Protein AF-A0A645CXK0-F1 (afdb_monomer_lite)

pLDDT: mean 92.32, std 6.74, range [67.31, 98.5]

Foldseek 3Di:
DCQAQNDDPQQWHQDVNDTAGDCQQPVPPPDANVVSCVVRHPPDDPDDYDPVNVVNRDPDVVVVVVVVVVCVVPCVVPQPPFDFDPVLVVVLCVLVVVVVVLCVVVVVCPVVVVDDCVCVVVSVVVSVVSVVVSNVVRVVVSSVVVVVD

Secondary structure (DSSP, 8-state):
-HHHH-SBTTTEEEETTEEEE-HHHHT-SSS-HHHHHHHHS--SSSS---STTHHHH---HHHHHHHHHHHTTTTTTSPP-----HHHHHHHHHHHHHHHHHHHHHHHHHHHTSS-GGGHHHHHHHHHHTTHHHHHHHHHHHHHHHHT-

Structure (mmCIF, N/CA/C/O backbone):
data_AF-A0A645CXK0-F1
#
_entry.id   AF-A0A645CXK0-F1
#
loop_
_atom_site.group_PDB
_atom_site.id
_atom_site.type_symbol
_atom_site.label_atom_id
_atom_site.label_alt_id
_atom_site.label_comp_id
_atom_site.label_asym_id
_atom_site.label_entity_id
_atom_site.label_seq_id
_atom_site.pdbx_PDB_ins_code
_atom_site.Cartn_x
_atom_site.Cartn_y
_atom_site.Cartn_z
_atom_site.occupancy
_atom_site.B_iso_or_equiv
_atom_site.auth_seq_id
_atom_site.auth_comp_id
_atom_site.auth_asym_id
_atom_site.auth_atom_id
_atom_site.pdbx_PDB_model_num
ATOM 1 N N . MET A 1 1 ? 7.605 3.287 -26.054 1.00 85.94 1 MET A N 1
ATOM 2 C CA . MET A 1 1 ? 9.072 3.151 -26.171 1.00 85.94 1 MET A CA 1
ATOM 3 C C . MET A 1 1 ? 9.809 4.058 -25.207 1.00 85.94 1 MET A C 1
ATOM 5 O O . MET A 1 1 ? 10.253 3.534 -24.201 1.00 85.94 1 MET A O 1
ATOM 9 N N . LEU A 1 2 ? 9.824 5.384 -25.394 1.00 88.44 2 LEU A N 1
ATOM 10 C CA . LEU A 1 2 ? 10.597 6.309 -24.544 1.00 88.44 2 LEU A CA 1
ATOM 11 C C . LEU A 1 2 ? 10.418 6.106 -23.027 1.00 88.44 2 LEU A C 1
ATOM 13 O O . LEU A 1 2 ? 11.394 5.941 -22.306 1.00 88.44 2 LEU A O 1
ATOM 17 N N . ASN A 1 3 ? 9.172 6.027 -22.548 1.00 86.88 3 ASN A N 1
ATOM 18 C CA . ASN A 1 3 ? 8.880 5.795 -21.125 1.00 86.88 3 ASN A CA 1
ATOM 19 C C . ASN A 1 3 ? 9.418 4.449 -20.595 1.00 86.88 3 ASN A C 1
ATOM 21 O O . ASN A 1 3 ? 9.758 4.345 -19.421 1.00 86.88 3 ASN A O 1
ATOM 25 N N . ASN A 1 4 ? 9.474 3.423 -21.450 1.00 89.12 4 ASN A N 1
ATOM 26 C CA . ASN A 1 4 ? 9.792 2.052 -21.051 1.00 89.12 4 ASN A CA 1
ATOM 27 C C . ASN A 1 4 ? 11.237 1.642 -21.325 1.00 89.12 4 ASN A C 1
ATOM 29 O O . ASN A 1 4 ? 11.784 0.864 -20.557 1.00 89.12 4 ASN A O 1
ATOM 33 N N . TYR A 1 5 ? 11.864 2.175 -22.364 1.00 92.75 5 TYR A N 1
ATOM 34 C CA . TYR A 1 5 ? 13.172 1.714 -22.816 1.00 92.75 5 TYR A CA 1
ATOM 35 C C . TYR A 1 5 ? 14.181 2.849 -22.997 1.00 92.75 5 TYR A C 1
ATOM 37 O O . TYR A 1 5 ? 15.363 2.570 -23.146 1.00 92.75 5 TYR A O 1
ATOM 45 N N . GLY A 1 6 ? 13.755 4.115 -22.913 1.00 92.19 6 GLY A N 1
ATOM 46 C CA . GLY A 1 6 ? 14.616 5.282 -23.103 1.00 92.19 6 GLY A CA 1
ATOM 47 C C . GLY A 1 6 ? 14.787 5.649 -24.579 1.00 92.19 6 GLY A C 1
ATOM 48 O O . GLY A 1 6 ? 13.808 5.691 -25.323 1.00 92.19 6 GLY A O 1
ATOM 49 N N . VAL A 1 7 ? 16.011 5.963 -24.991 1.00 95.25 7 VAL A N 1
ATOM 50 C CA . VAL A 1 7 ? 16.346 6.440 -26.340 1.00 95.25 7 VAL A CA 1
ATOM 51 C C . VAL A 1 7 ? 16.969 5.302 -27.151 1.00 95.25 7 VAL A C 1
ATOM 53 O O . VAL A 1 7 ? 17.941 4.687 -26.714 1.00 95.25 7 VAL A O 1
ATOM 56 N N . GLU A 1 8 ? 16.412 5.040 -28.333 1.00 96.06 8 GLU A N 1
ATOM 57 C CA . GLU A 1 8 ? 16.925 4.033 -29.271 1.00 96.06 8 GLU A CA 1
ATOM 58 C C . GLU A 1 8 ? 18.356 4.368 -29.718 1.00 96.06 8 GLU A C 1
ATOM 60 O O . GLU A 1 8 ? 18.679 5.538 -29.932 1.00 96.06 8 GLU A O 1
ATOM 65 N N . GLY A 1 9 ? 19.224 3.360 -29.813 1.00 95.56 9 GLY A N 1
ATOM 66 C CA . GLY A 1 9 ? 20.651 3.522 -30.100 1.00 95.56 9 GLY A CA 1
ATOM 67 C C . GLY A 1 9 ? 21.490 4.017 -28.916 1.00 95.56 9 GLY A C 1
ATOM 68 O O . GLY A 1 9 ? 22.709 4.124 -29.033 1.00 95.56 9 GLY A O 1
ATOM 69 N N . MET A 1 10 ? 20.869 4.332 -27.772 1.00 95.38 10 MET A N 1
ATOM 70 C CA . MET A 1 10 ? 21.570 4.711 -26.540 1.00 95.38 10 MET A CA 1
ATOM 71 C C . MET A 1 10 ? 21.286 3.714 -25.422 1.00 95.38 10 MET A C 1
ATOM 73 O O . MET A 1 10 ? 22.204 3.088 -24.899 1.00 95.38 10 MET A O 1
ATOM 77 N N . THR A 1 11 ? 20.019 3.568 -25.038 1.00 94.94 11 THR A N 1
ATOM 78 C CA . THR A 1 11 ? 19.605 2.719 -23.910 1.00 94.94 11 THR A CA 1
ATOM 79 C C . THR A 1 11 ? 19.014 1.395 -24.362 1.00 94.94 11 THR A C 1
ATOM 81 O O . THR A 1 11 ? 19.032 0.443 -23.590 1.00 94.94 11 THR A O 1
ATOM 84 N N . TYR A 1 12 ? 18.504 1.313 -25.590 1.00 96.25 12 TYR A N 1
ATOM 85 C CA . TYR A 1 12 ? 18.009 0.078 -26.188 1.00 96.25 12 TYR A CA 1
ATOM 86 C C . TYR A 1 12 ? 18.200 0.090 -27.706 1.00 96.25 12 TYR A C 1
ATOM 88 O O . TYR A 1 12 ? 18.267 1.163 -28.303 1.00 96.25 12 TYR A O 1
ATOM 96 N N . ASP A 1 13 ? 18.195 -1.091 -28.313 1.00 96.88 13 ASP A N 1
ATOM 97 C CA . ASP A 1 13 ? 18.114 -1.302 -29.759 1.00 96.88 13 ASP A CA 1
ATOM 98 C C . ASP A 1 13 ? 16.931 -2.221 -30.088 1.00 96.88 13 ASP A C 1
ATOM 100 O O . ASP A 1 13 ? 16.455 -2.973 -29.232 1.00 96.88 13 ASP A O 1
ATOM 104 N N . LEU A 1 14 ? 16.435 -2.171 -31.326 1.00 95.75 14 LEU A N 1
ATOM 105 C CA . LEU A 1 14 ? 15.422 -3.111 -31.805 1.00 95.75 14 LEU A CA 1
ATOM 106 C C . LEU A 1 14 ? 16.089 -4.359 -32.391 1.00 95.75 14 LEU A C 1
ATOM 108 O O . LEU A 1 14 ? 16.800 -4.292 -33.393 1.00 95.75 14 LEU A O 1
ATOM 112 N N . VAL A 1 15 ? 15.811 -5.517 -31.794 1.00 95.19 15 VAL A N 1
ATOM 113 C CA . VAL A 1 15 ? 16.235 -6.830 -32.290 1.00 95.19 15 VAL A CA 1
ATOM 114 C C . VAL A 1 15 ? 14.981 -7.655 -32.552 1.00 95.19 15 VAL A C 1
ATOM 116 O O . VAL A 1 15 ? 14.246 -7.975 -31.623 1.00 95.19 15 VAL A O 1
ATOM 119 N N . ASN A 1 16 ? 14.723 -7.997 -33.819 1.00 93.81 16 ASN A N 1
ATOM 120 C CA . ASN A 1 16 ? 13.488 -8.673 -34.250 1.00 93.81 16 ASN A CA 1
ATOM 121 C C . ASN A 1 16 ? 12.214 -7.937 -33.783 1.00 93.81 16 ASN A C 1
ATOM 123 O O . ASN A 1 16 ? 11.325 -8.544 -33.192 1.00 93.81 16 ASN A O 1
ATOM 127 N N . ASP A 1 17 ? 12.171 -6.616 -33.991 1.00 91.44 17 ASP A N 1
ATOM 128 C CA . ASP A 1 17 ? 11.090 -5.710 -33.563 1.00 91.44 17 ASP A CA 1
ATOM 129 C C . ASP A 1 17 ? 10.843 -5.637 -32.040 1.00 91.44 17 ASP A C 1
ATOM 131 O O . ASP A 1 17 ? 9.921 -4.953 -31.591 1.00 91.44 17 ASP A O 1
ATOM 135 N N . ALA A 1 18 ? 11.688 -6.275 -31.224 1.00 92.06 18 ALA A N 1
ATOM 136 C CA . ALA A 1 18 ? 11.631 -6.206 -29.769 1.00 92.06 18 ALA A CA 1
ATOM 137 C C . ALA A 1 18 ? 12.730 -5.279 -29.213 1.00 92.06 18 ALA A C 1
ATOM 139 O O . ALA A 1 18 ? 13.886 -5.379 -29.631 1.00 92.06 18 ALA A O 1
ATOM 140 N N . PRO A 1 19 ? 12.414 -4.388 -28.256 1.00 95.00 19 PRO A N 1
ATOM 141 C CA . PRO A 1 19 ? 13.419 -3.556 -27.604 1.00 95.00 19 PRO A CA 1
ATOM 142 C C . PRO A 1 19 ? 14.297 -4.363 -26.649 1.00 95.00 19 PRO A C 1
ATOM 144 O O . PRO A 1 19 ? 13.807 -4.956 -25.684 1.00 95.00 19 PRO A O 1
ATOM 147 N N . ILE A 1 20 ? 15.604 -4.320 -26.879 1.00 95.19 20 ILE A N 1
ATOM 148 C CA . ILE A 1 20 ? 16.623 -4.957 -26.047 1.00 95.19 20 ILE A CA 1
ATOM 149 C C . ILE A 1 20 ? 17.523 -3.878 -25.459 1.00 95.19 20 ILE A C 1
ATOM 151 O O . ILE A 1 20 ? 18.046 -3.041 -26.193 1.00 95.19 20 ILE A O 1
ATOM 155 N N . PHE A 1 21 ? 17.692 -3.877 -24.138 1.00 95.50 21 PHE A N 1
ATOM 156 C CA . PHE A 1 21 ? 18.582 -2.942 -23.460 1.00 95.50 21 PHE A CA 1
ATOM 157 C C . PHE A 1 21 ? 20.024 -3.086 -23.959 1.00 95.50 21 PHE A C 1
ATOM 159 O O . PHE A 1 21 ? 20.542 -4.194 -24.092 1.00 95.50 21 PHE A O 1
ATOM 166 N N . SER A 1 22 ? 20.663 -1.947 -24.219 1.00 95.94 22 SER A N 1
ATOM 167 C CA . SER A 1 22 ? 22.031 -1.878 -24.733 1.00 95.94 22 SER A CA 1
ATOM 168 C C . SER A 1 22 ? 23.065 -2.206 -23.649 1.00 95.94 22 SER A C 1
ATOM 170 O O . SER A 1 22 ? 22.748 -2.286 -22.457 1.00 95.94 22 SER A O 1
ATOM 172 N N . ASP A 1 23 ? 24.338 -2.306 -24.039 1.00 95.44 23 ASP A N 1
ATOM 173 C CA . ASP A 1 23 ? 25.456 -2.488 -23.103 1.00 95.44 23 ASP A CA 1
ATOM 174 C C . ASP A 1 23 ? 25.570 -1.363 -22.068 1.00 95.44 23 ASP A C 1
ATOM 176 O O . ASP A 1 23 ? 25.988 -1.621 -20.941 1.00 95.44 23 ASP A O 1
ATOM 180 N N . LEU A 1 24 ? 25.132 -0.140 -22.401 1.00 95.31 24 LEU A N 1
ATOM 181 C CA . LEU A 1 24 ? 25.072 0.971 -21.445 1.00 95.31 24 LEU A CA 1
ATOM 182 C C . LEU A 1 24 ? 24.254 0.611 -20.198 1.00 95.31 24 LEU A C 1
ATOM 184 O O . LEU A 1 24 ? 24.567 1.069 -19.097 1.00 95.31 24 LEU A O 1
ATOM 188 N N . ILE A 1 25 ? 23.202 -0.187 -20.389 1.00 94.88 25 ILE A N 1
ATOM 189 C CA . ILE A 1 25 ? 22.316 -0.658 -19.329 1.00 94.88 25 ILE A CA 1
ATOM 190 C C . ILE A 1 25 ? 22.785 -2.013 -18.806 1.00 94.88 25 ILE A C 1
ATOM 192 O O . ILE A 1 25 ? 22.901 -2.191 -17.601 1.00 94.88 25 ILE A O 1
ATOM 196 N N . MET A 1 26 ? 23.053 -2.973 -19.689 1.00 94.06 26 MET A N 1
ATOM 197 C CA . MET A 1 26 ? 23.297 -4.363 -19.300 1.00 94.06 26 MET A CA 1
ATOM 198 C C . MET A 1 26 ? 24.688 -4.601 -18.709 1.00 94.06 26 MET A C 1
ATOM 200 O O . MET A 1 26 ? 24.825 -5.430 -17.811 1.00 94.06 26 MET A O 1
ATOM 204 N N . ASN A 1 27 ? 25.689 -3.845 -19.164 1.00 94.06 27 ASN A N 1
ATOM 205 C CA . ASN A 1 27 ? 27.107 -4.024 -18.852 1.00 94.06 27 ASN A CA 1
ATOM 206 C C . ASN A 1 27 ? 27.763 -2.694 -18.436 1.00 94.06 27 ASN A C 1
ATOM 208 O O . ASN A 1 27 ? 28.879 -2.373 -18.847 1.00 94.06 27 ASN A O 1
ATOM 212 N N . ASN A 1 28 ? 27.055 -1.894 -17.635 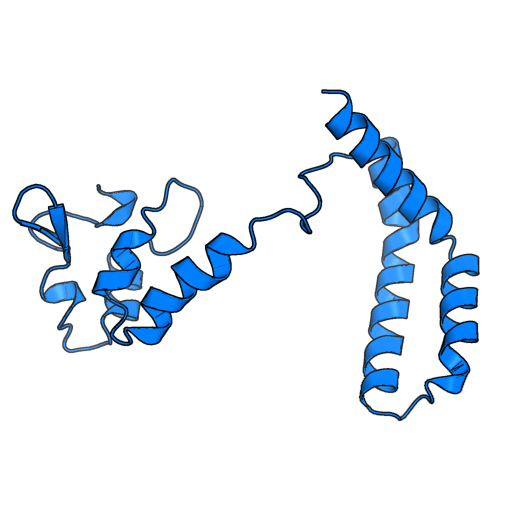1.00 93.88 28 ASN A N 1
ATOM 213 C CA . ASN A 1 28 ? 27.556 -0.606 -17.168 1.00 93.88 28 ASN A CA 1
ATOM 214 C C . ASN A 1 28 ? 28.812 -0.783 -16.277 1.00 93.88 28 ASN A C 1
ATOM 216 O O . ASN A 1 28 ? 28.793 -1.617 -15.371 1.00 93.88 28 ASN A O 1
ATOM 220 N N . PRO A 1 29 ? 29.896 -0.010 -16.488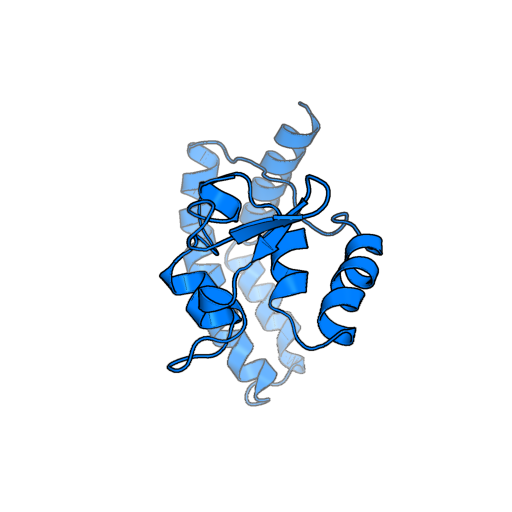 1.00 94.50 29 PRO A N 1
ATOM 221 C CA . PRO A 1 29 ? 31.130 -0.163 -15.713 1.00 94.50 29 PRO A CA 1
ATOM 222 C C . PRO A 1 29 ? 31.011 0.318 -14.258 1.00 94.50 29 PRO A C 1
ATOM 224 O O . PRO A 1 29 ? 31.772 -0.144 -13.408 1.00 94.50 29 PRO A O 1
ATOM 227 N N . ASP A 1 30 ? 30.068 1.218 -13.966 1.00 95.19 30 ASP A N 1
ATOM 228 C CA . ASP A 1 30 ? 29.959 1.895 -12.670 1.00 95.19 30 ASP A CA 1
ATOM 229 C C . ASP A 1 30 ? 28.871 1.292 -11.764 1.00 95.19 30 ASP A C 1
ATOM 231 O O . ASP A 1 30 ? 28.882 1.511 -10.550 1.00 95.19 30 ASP A O 1
ATOM 235 N N . MET A 1 31 ? 27.905 0.550 -12.322 1.00 92.81 31 MET A N 1
ATOM 236 C CA . MET A 1 31 ? 26.761 0.016 -11.570 1.00 92.81 31 MET A CA 1
ATOM 237 C C . MET A 1 31 ? 26.155 -1.253 -12.180 1.00 92.81 31 MET A C 1
ATOM 239 O O . MET A 1 31 ? 26.391 -1.593 -13.332 1.00 92.81 31 MET A O 1
ATOM 243 N N . ASN A 1 32 ? 25.323 -1.955 -11.404 1.00 91.88 32 ASN A N 1
ATOM 244 C CA . ASN A 1 32 ? 24.572 -3.103 -11.916 1.00 91.88 32 ASN A CA 1
ATOM 245 C C . ASN A 1 32 ? 23.473 -2.664 -12.905 1.00 91.88 32 ASN A C 1
ATOM 247 O O . ASN A 1 32 ? 23.020 -1.517 -12.896 1.00 91.88 32 ASN A O 1
ATOM 251 N N . SER A 1 33 ? 22.980 -3.607 -13.708 1.00 91.38 33 SER A N 1
ATOM 252 C CA . SER A 1 33 ? 22.003 -3.328 -14.767 1.00 91.38 33 SER A CA 1
ATOM 253 C C . SER A 1 33 ? 20.664 -2.776 -14.274 1.00 91.38 33 SER A C 1
ATOM 255 O O . SER A 1 33 ? 20.023 -1.978 -14.959 1.00 91.38 33 SER A O 1
ATOM 257 N N . THR A 1 34 ? 20.244 -3.136 -13.059 1.00 89.56 34 THR A N 1
ATOM 258 C CA . THR A 1 34 ? 19.018 -2.596 -12.456 1.00 89.56 34 THR A CA 1
ATOM 259 C C . THR A 1 34 ? 19.171 -1.117 -12.106 1.00 89.56 34 THR A C 1
ATOM 261 O O . THR A 1 34 ? 18.232 -0.345 -12.317 1.00 89.56 34 THR A O 1
ATOM 264 N N . ASP A 1 35 ? 20.324 -0.709 -11.580 1.00 91.31 35 ASP A N 1
ATOM 265 C CA . ASP A 1 35 ? 20.598 0.688 -11.243 1.00 91.31 35 ASP A CA 1
ATOM 266 C C . ASP A 1 35 ? 20.907 1.522 -12.494 1.00 91.31 35 ASP A C 1
ATOM 268 O O . ASP A 1 35 ? 20.381 2.630 -12.615 1.00 91.31 35 ASP A O 1
ATOM 272 N N . ALA A 1 36 ? 21.607 0.960 -13.487 1.00 93.00 36 ALA A N 1
ATOM 273 C CA . ALA A 1 36 ? 21.794 1.603 -14.790 1.00 93.00 36 ALA A CA 1
ATOM 274 C C . ALA A 1 36 ? 20.443 1.867 -15.470 1.00 93.00 36 ALA A C 1
ATOM 276 O O . ALA A 1 36 ? 20.161 2.986 -15.904 1.00 93.00 36 ALA A O 1
ATOM 277 N N . MET A 1 37 ? 19.540 0.878 -15.467 1.00 90.25 37 MET A N 1
ATOM 278 C CA . MET A 1 37 ? 18.176 1.071 -15.958 1.00 90.25 37 MET A CA 1
ATOM 279 C C . MET A 1 37 ? 17.463 2.205 -15.214 1.00 90.25 37 MET A C 1
ATOM 281 O O . MET A 1 37 ? 16.791 2.990 -15.866 1.00 90.25 37 MET A O 1
ATOM 285 N N . ARG A 1 38 ? 17.603 2.345 -13.886 1.00 88.31 38 ARG A N 1
ATOM 286 C CA . ARG A 1 38 ? 16.969 3.446 -13.122 1.00 88.31 38 ARG A CA 1
ATOM 287 C C . ARG A 1 38 ? 17.506 4.825 -13.489 1.00 88.31 38 ARG A C 1
ATOM 289 O O . ARG A 1 38 ? 16.745 5.788 -13.416 1.00 88.31 38 ARG A O 1
ATOM 296 N N . LEU A 1 39 ? 18.792 4.920 -13.820 1.00 90.50 39 LEU A N 1
ATOM 297 C CA . LEU A 1 39 ? 19.443 6.183 -14.156 1.00 90.50 39 LEU A CA 1
ATOM 298 C C . LEU A 1 39 ? 18.991 6.702 -15.524 1.00 90.50 39 LEU A C 1
ATOM 300 O O . LEU A 1 39 ? 18.687 7.883 -15.672 1.00 90.50 39 LEU A O 1
ATOM 304 N N . TYR A 1 40 ? 18.938 5.815 -16.515 1.00 89.94 40 TYR A N 1
ATOM 305 C CA . TYR A 1 40 ? 18.692 6.200 -17.906 1.00 89.94 40 TYR A CA 1
ATOM 306 C C . TYR A 1 40 ? 17.246 6.000 -18.357 1.00 89.94 40 TYR A C 1
ATOM 308 O O . TYR A 1 40 ? 16.817 6.577 -19.357 1.00 89.94 40 TYR A O 1
ATOM 316 N N . VAL A 1 41 ? 16.486 5.172 -17.642 1.00 88.94 41 VAL A N 1
ATOM 317 C CA . VAL A 1 41 ? 15.132 4.778 -18.012 1.00 88.94 41 VAL A CA 1
ATOM 318 C C . VAL A 1 41 ? 14.217 4.907 -16.805 1.00 88.94 41 VAL A C 1
ATOM 320 O O . VAL A 1 41 ? 14.547 4.603 -15.659 1.00 88.94 41 VAL A O 1
ATOM 323 N N . ARG A 1 42 ? 12.989 5.350 -17.053 1.00 80.81 42 ARG A N 1
ATOM 324 C CA . ARG A 1 42 ? 12.013 5.485 -15.983 1.00 80.81 42 ARG A CA 1
ATOM 325 C C . ARG A 1 42 ? 11.584 4.109 -15.476 1.00 80.81 42 ARG A C 1
ATOM 327 O O . ARG A 1 42 ? 10.724 3.470 -16.080 1.00 80.81 42 ARG A O 1
ATOM 334 N N . ARG A 1 43 ? 12.138 3.658 -14.347 1.00 73.12 43 ARG A N 1
ATOM 335 C CA . ARG A 1 43 ? 11.766 2.373 -13.727 1.00 73.12 43 ARG A CA 1
ATOM 336 C C . ARG A 1 43 ? 10.389 2.411 -13.053 1.00 73.12 43 ARG A C 1
ATOM 338 O O . ARG A 1 43 ? 9.621 1.476 -13.240 1.00 73.12 43 ARG A O 1
ATOM 345 N N . ASN A 1 44 ? 10.069 3.497 -12.339 1.00 70.06 44 ASN A N 1
ATOM 346 C CA . ASN A 1 44 ? 8.844 3.657 -11.540 1.00 70.06 44 ASN A CA 1
ATOM 347 C C . ASN A 1 44 ? 8.132 5.003 -11.822 1.00 70.06 44 ASN A C 1
ATOM 349 O O . ASN A 1 44 ? 8.761 5.970 -12.257 1.00 70.06 44 ASN A O 1
ATOM 353 N N . GLY A 1 45 ? 6.827 5.089 -11.527 1.00 67.31 45 GLY A N 1
ATOM 354 C CA . GLY A 1 45 ? 6.018 6.322 -11.570 1.00 67.31 45 GLY A CA 1
ATOM 355 C C . GLY A 1 45 ? 4.802 6.254 -12.508 1.00 67.31 45 GLY A C 1
ATOM 356 O O . GLY A 1 45 ? 4.618 5.276 -13.222 1.00 67.31 45 GLY A O 1
ATOM 357 N N . SER A 1 46 ? 3.975 7.306 -12.519 1.00 70.38 46 SER A N 1
ATOM 358 C CA . SER A 1 46 ? 2.727 7.399 -13.299 1.00 70.38 46 SER A CA 1
ATOM 359 C C . SER A 1 46 ? 2.906 7.188 -14.808 1.00 70.38 46 SER A C 1
ATOM 361 O O . SER A 1 46 ? 3.459 8.053 -15.489 1.00 70.38 46 SER A O 1
ATOM 363 N N . GLY A 1 47 ? 2.402 6.084 -15.350 1.00 76.81 47 GLY A N 1
ATOM 364 C CA . GLY A 1 47 ? 2.401 5.781 -16.782 1.00 76.81 47 GLY A CA 1
ATOM 365 C C . GLY A 1 47 ? 2.298 4.278 -17.038 1.00 76.81 47 GLY A C 1
ATOM 366 O O . GLY A 1 47 ? 2.431 3.481 -16.115 1.00 76.81 47 GLY A O 1
ATOM 367 N N . TRP A 1 48 ? 2.081 3.891 -18.296 1.00 80.81 48 TRP A N 1
ATOM 368 C CA . TRP A 1 48 ? 2.070 2.482 -18.689 1.00 80.81 48 TRP A CA 1
ATOM 369 C C . TRP A 1 48 ? 3.490 1.919 -18.684 1.00 80.81 48 TRP A C 1
ATOM 371 O O . TRP A 1 48 ? 4.335 2.324 -19.494 1.00 80.81 48 TRP A O 1
ATOM 381 N N . ILE A 1 49 ? 3.744 1.000 -17.755 1.00 85.81 49 ILE A N 1
ATOM 382 C CA . ILE A 1 49 ? 5.010 0.285 -17.639 1.00 85.81 49 ILE A CA 1
ATOM 383 C C . ILE A 1 49 ? 4.882 -1.073 -18.322 1.00 85.81 49 ILE A C 1
ATOM 385 O O . ILE A 1 49 ? 4.003 -1.862 -17.992 1.00 85.81 49 ILE A O 1
ATOM 389 N N . ASP A 1 50 ? 5.787 -1.344 -19.254 1.00 87.06 50 ASP A N 1
ATOM 390 C CA . ASP A 1 50 ? 6.032 -2.694 -19.735 1.00 87.06 50 ASP A CA 1
ATOM 391 C C . ASP A 1 50 ? 6.829 -3.432 -18.654 1.00 87.06 50 ASP A C 1
ATOM 393 O O . ASP A 1 50 ? 7.982 -3.091 -18.378 1.00 87.06 50 ASP A O 1
ATOM 397 N N . TYR A 1 51 ? 6.194 -4.392 -17.983 1.00 80.81 51 TYR A N 1
ATOM 398 C CA . TYR A 1 51 ? 6.833 -5.152 -16.909 1.00 80.81 51 TYR A CA 1
ATOM 399 C C . TYR A 1 51 ? 7.860 -6.160 -17.432 1.00 80.81 51 TYR A C 1
ATOM 401 O O . TYR A 1 51 ? 8.811 -6.472 -16.714 1.00 80.81 51 TYR A O 1
ATOM 409 N N . THR A 1 52 ? 7.735 -6.600 -18.687 1.00 83.12 52 THR A N 1
ATOM 410 C CA . THR A 1 52 ? 8.609 -7.623 -19.280 1.00 83.12 52 THR A CA 1
ATOM 411 C C . THR A 1 52 ? 10.047 -7.130 -19.446 1.00 83.12 52 THR A C 1
ATOM 413 O O . THR A 1 52 ? 10.990 -7.908 -19.314 1.00 83.12 52 THR A O 1
ATOM 416 N N . ARG A 1 53 ? 10.251 -5.810 -19.591 1.00 86.94 53 ARG A N 1
ATOM 417 C CA . ARG A 1 53 ? 11.589 -5.193 -19.634 1.00 86.94 53 ARG A CA 1
ATOM 418 C C . ARG A 1 53 ? 12.441 -5.518 -18.406 1.00 86.94 53 ARG A C 1
ATOM 420 O O . ARG A 1 53 ? 13.660 -5.586 -18.506 1.00 86.94 53 ARG A O 1
ATOM 427 N N . GLN A 1 54 ? 11.816 -5.727 -17.240 1.00 84.25 54 GLN A N 1
ATOM 428 C CA . GLN A 1 54 ? 12.548 -6.024 -16.004 1.00 84.25 54 GLN A CA 1
ATOM 429 C C . GLN A 1 54 ? 13.248 -7.383 -16.075 1.00 84.25 54 GLN A C 1
ATOM 431 O O . GLN A 1 54 ? 14.280 -7.567 -15.434 1.00 84.25 54 GLN A O 1
ATOM 436 N N . TRP A 1 55 ? 12.733 -8.316 -16.881 1.00 85.88 55 TRP A N 1
ATOM 437 C CA . TRP A 1 55 ? 13.344 -9.628 -17.081 1.00 85.88 55 TRP A CA 1
ATOM 438 C C . TRP A 1 55 ? 14.709 -9.545 -17.758 1.00 85.88 55 TRP A C 1
ATOM 440 O O . TRP A 1 55 ? 15.539 -10.414 -17.524 1.00 85.88 55 TRP A O 1
ATOM 450 N N . GLN A 1 56 ? 14.968 -8.487 -18.534 1.00 88.56 56 GLN A N 1
ATOM 451 C CA . GLN A 1 56 ? 16.275 -8.270 -19.155 1.00 88.56 56 GLN A CA 1
ATOM 452 C C . GLN A 1 56 ? 17.332 -7.929 -18.098 1.00 88.56 56 GLN A C 1
ATOM 454 O O . GLN A 1 56 ? 18.437 -8.449 -18.149 1.00 88.56 56 GLN A O 1
ATOM 459 N N . THR A 1 57 ? 16.982 -7.116 -17.095 1.00 86.31 57 THR A N 1
ATOM 460 C CA . THR A 1 57 ? 17.907 -6.712 -16.018 1.00 86.31 57 THR A CA 1
ATOM 461 C C . THR A 1 57 ? 17.922 -7.670 -14.821 1.00 86.31 57 THR A C 1
ATOM 463 O O . THR A 1 57 ? 18.825 -7.600 -13.988 1.00 86.31 57 THR A O 1
ATOM 466 N N . ASN A 1 58 ? 16.931 -8.558 -14.702 1.00 82.44 58 ASN A N 1
ATOM 467 C CA . ASN A 1 58 ? 16.839 -9.533 -13.617 1.00 82.44 58 ASN A CA 1
ATOM 468 C C . ASN A 1 58 ? 17.700 -10.763 -13.924 1.00 82.44 58 ASN A C 1
ATOM 470 O O . ASN A 1 58 ? 17.277 -11.683 -14.617 1.00 82.44 58 ASN A O 1
ATOM 474 N N . ALA A 1 59 ? 18.894 -10.818 -13.334 1.00 71.50 59 ALA A N 1
ATOM 475 C CA . ALA A 1 59 ? 19.833 -11.923 -13.535 1.00 71.50 59 ALA A CA 1
ATOM 476 C C . ALA A 1 59 ? 19.389 -13.266 -12.914 1.00 71.50 59 ALA A C 1
ATOM 478 O O . ALA A 1 59 ? 20.011 -14.290 -13.180 1.00 71.50 59 ALA A O 1
ATOM 479 N N . ASN A 1 60 ? 18.348 -13.278 -12.070 1.00 83.88 60 ASN A N 1
ATOM 480 C CA . ASN A 1 60 ? 17.865 -14.481 -11.395 1.00 83.88 60 ASN A CA 1
ATOM 481 C C . ASN A 1 60 ? 16.589 -15.025 -12.070 1.00 83.88 60 ASN A C 1
ATOM 483 O O . ASN A 1 60 ? 15.517 -14.436 -11.893 1.00 83.88 60 ASN A O 1
ATOM 487 N N . PRO A 1 61 ? 16.657 -16.176 -12.768 1.00 81.00 61 PRO A N 1
ATOM 488 C CA . PRO A 1 61 ? 15.489 -16.801 -13.386 1.00 81.00 61 PRO A CA 1
ATOM 489 C C . PRO A 1 61 ? 14.368 -17.127 -12.395 1.00 81.00 61 PRO A C 1
ATOM 491 O O . PRO A 1 61 ? 13.200 -17.032 -12.758 1.00 81.00 61 PRO A O 1
ATOM 494 N N . ALA A 1 62 ? 14.691 -17.449 -11.137 1.00 85.19 62 ALA A N 1
ATOM 495 C CA . ALA A 1 62 ? 13.678 -17.704 -10.114 1.00 85.19 62 ALA A CA 1
ATOM 496 C C . ALA A 1 62 ? 12.858 -16.443 -9.797 1.00 85.19 62 ALA A C 1
ATOM 498 O O . ALA A 1 62 ? 11.648 -16.535 -9.607 1.00 85.19 62 ALA A O 1
ATOM 499 N N . SER A 1 63 ? 13.491 -15.263 -9.805 1.00 82.25 63 SER A N 1
ATOM 500 C CA . SER A 1 63 ? 12.800 -13.980 -9.618 1.00 82.25 63 SER A CA 1
ATOM 501 C C . SER A 1 63 ? 11.892 -13.638 -10.796 1.00 82.25 63 SER A C 1
ATOM 503 O O . SER A 1 63 ? 10.828 -13.066 -10.606 1.00 82.25 63 SER A O 1
ATOM 505 N N . THR A 1 64 ? 12.284 -13.995 -12.019 1.00 82.81 64 THR A N 1
ATOM 506 C CA . THR A 1 64 ? 11.431 -13.811 -13.198 1.00 82.81 64 THR A CA 1
ATOM 507 C C . THR A 1 64 ? 10.263 -14.800 -13.203 1.00 82.81 64 THR A C 1
ATOM 509 O O . THR A 1 64 ? 9.134 -14.411 -13.491 1.00 82.81 64 THR A O 1
ATOM 512 N N . GLN A 1 65 ? 10.501 -16.054 -12.809 1.00 84.44 65 GLN A N 1
ATOM 513 C CA . GLN A 1 65 ? 9.465 -17.085 -12.780 1.00 84.44 65 GLN A CA 1
ATOM 514 C C . GLN A 1 65 ? 8.428 -16.858 -11.675 1.00 84.44 65 GLN A C 1
ATOM 516 O O . GLN A 1 65 ? 7.258 -17.184 -11.868 1.00 84.44 65 GLN A O 1
ATOM 521 N N . SER A 1 66 ? 8.823 -16.274 -10.537 1.00 85.50 66 SER A N 1
ATOM 522 C CA . SER A 1 66 ? 7.887 -16.012 -9.440 1.00 85.50 66 SER A CA 1
ATOM 523 C C . SER A 1 66 ? 6.741 -15.097 -9.856 1.00 85.50 66 SER A C 1
ATOM 525 O O . SER A 1 66 ? 5.647 -15.261 -9.343 1.00 85.50 66 SER A O 1
ATOM 527 N N . TYR A 1 67 ? 6.938 -14.178 -10.806 1.00 83.69 67 TYR A N 1
ATOM 528 C CA . TYR A 1 67 ? 5.836 -13.332 -11.273 1.00 83.69 67 TYR A CA 1
ATOM 529 C C . TYR A 1 67 ? 4.670 -14.155 -11.817 1.00 83.69 67 TYR A C 1
ATOM 531 O O . TYR A 1 67 ? 3.536 -13.877 -11.458 1.00 83.69 67 TYR A O 1
ATOM 539 N N . TYR A 1 68 ? 4.945 -15.195 -12.606 1.00 84.75 68 TYR A N 1
ATOM 540 C CA . TYR A 1 68 ? 3.895 -16.058 -13.146 1.00 84.75 68 TYR A CA 1
ATOM 541 C C . TYR A 1 68 ? 3.198 -16.866 -12.054 1.00 84.75 68 TYR A C 1
ATOM 543 O O . TYR A 1 68 ? 1.983 -16.980 -12.073 1.00 84.75 68 TYR A O 1
ATOM 551 N N . VAL A 1 69 ? 3.958 -17.366 -11.075 1.00 88.62 69 VAL A N 1
ATOM 552 C CA . VAL A 1 69 ? 3.394 -18.119 -9.943 1.00 88.62 69 VAL A CA 1
ATOM 553 C C . VAL A 1 69 ? 2.448 -17.247 -9.115 1.00 88.62 69 VAL A C 1
ATOM 555 O O . VAL A 1 69 ? 1.384 -17.701 -8.728 1.00 88.62 69 VAL A O 1
ATOM 558 N N . TRP A 1 70 ? 2.821 -15.994 -8.845 1.00 86.00 70 TRP A N 1
ATOM 559 C CA . TRP A 1 70 ? 2.008 -15.092 -8.021 1.00 86.00 70 TRP A CA 1
ATOM 560 C C . TRP A 1 70 ? 0.848 -14.451 -8.798 1.00 86.00 70 TRP A C 1
ATOM 562 O O . TRP A 1 70 ? -0.120 -14.014 -8.184 1.00 86.00 70 TRP A O 1
ATOM 572 N N . ASP A 1 71 ? 0.927 -14.385 -10.130 1.00 84.94 71 ASP A N 1
ATOM 573 C CA . ASP A 1 71 ? -0.165 -13.887 -10.979 1.00 84.94 71 ASP A CA 1
ATOM 574 C C . ASP A 1 71 ? -1.352 -14.868 -11.021 1.00 84.94 71 ASP A C 1
ATOM 576 O O . ASP A 1 71 ? -2.502 -14.442 -11.137 1.00 84.94 71 ASP A O 1
ATOM 580 N N . GLU A 1 72 ? -1.100 -16.172 -10.836 1.00 87.56 72 GLU A N 1
ATOM 581 C CA . GLU A 1 72 ? -2.144 -17.208 -10.776 1.00 87.56 72 GLU A CA 1
ATOM 582 C C . GLU A 1 72 ? -3.136 -17.004 -9.617 1.00 87.56 72 GLU A C 1
ATOM 584 O O . GLU A 1 72 ? -4.320 -17.316 -9.763 1.00 87.56 72 GLU A O 1
ATOM 589 N N . ASP A 1 73 ? -2.687 -16.434 -8.494 1.00 83.00 73 ASP A N 1
ATOM 590 C CA . ASP A 1 73 ? -3.525 -16.198 -7.309 1.00 83.00 73 ASP A CA 1
ATOM 591 C C . ASP A 1 73 ? -4.545 -15.057 -7.517 1.00 83.00 73 ASP A C 1
ATOM 593 O O . ASP A 1 73 ? -5.533 -14.933 -6.780 1.00 83.00 73 ASP A O 1
ATOM 597 N N . GLY A 1 74 ? -4.341 -14.228 -8.548 1.00 83.31 74 GLY A N 1
ATOM 598 C CA . GLY A 1 74 ? -5.203 -13.102 -8.891 1.00 83.31 74 GLY A CA 1
ATOM 599 C C . GLY A 1 74 ? -5.323 -12.051 -7.779 1.00 83.31 74 GLY A C 1
ATOM 600 O O . GLY A 1 74 ? -4.536 -11.974 -6.840 1.00 83.31 74 GLY A O 1
ATOM 601 N N . THR A 1 75 ? -6.340 -11.190 -7.879 1.00 83.62 75 THR A N 1
ATOM 602 C CA . THR A 1 75 ? -6.543 -10.067 -6.940 1.00 83.62 75 THR A CA 1
ATOM 603 C C . THR A 1 75 ? -7.797 -10.219 -6.078 1.00 83.62 75 THR A C 1
ATOM 605 O O . THR A 1 75 ? -8.294 -9.232 -5.538 1.00 83.62 75 THR A O 1
ATOM 608 N N . GLY A 1 76 ? -8.336 -11.436 -5.941 1.00 85.44 76 GLY A N 1
ATOM 609 C CA . GLY A 1 76 ? -9.633 -11.689 -5.291 1.00 85.44 76 GLY A CA 1
ATOM 610 C C . GLY A 1 76 ? -9.704 -11.295 -3.810 1.00 85.44 76 GLY A C 1
ATOM 611 O O . GLY A 1 76 ? -10.788 -11.035 -3.297 1.00 85.44 76 GLY A O 1
ATOM 612 N N . MET A 1 77 ? -8.557 -11.201 -3.132 1.00 86.62 77 MET A N 1
ATOM 613 C CA . MET A 1 77 ? -8.456 -10.756 -1.734 1.00 86.62 77 MET A CA 1
ATOM 614 C C . MET A 1 77 ? -8.192 -9.249 -1.586 1.00 86.62 77 MET A C 1
ATOM 616 O O . MET A 1 77 ? -8.046 -8.750 -0.472 1.00 86.62 77 MET A O 1
ATOM 620 N N . THR A 1 78 ? -8.101 -8.508 -2.692 1.00 90.12 78 THR A N 1
ATOM 621 C CA . THR A 1 78 ? -7.838 -7.065 -2.668 1.00 90.12 78 THR A CA 1
ATOM 622 C C . THR A 1 78 ? -9.154 -6.300 -2.650 1.00 90.12 78 THR A C 1
ATOM 624 O O . THR A 1 78 ? -10.014 -6.510 -3.505 1.00 90.12 78 THR A O 1
ATOM 627 N N . LEU A 1 79 ? -9.307 -5.375 -1.699 1.00 90.56 79 LEU A N 1
ATOM 628 C CA . LEU A 1 79 ? -10.448 -4.464 -1.701 1.00 90.56 79 LEU A CA 1
ATOM 629 C C . LEU A 1 79 ? -10.407 -3.614 -2.987 1.00 90.56 79 LEU A C 1
ATOM 631 O O . LEU A 1 79 ? -9.360 -3.026 -3.278 1.00 90.56 79 LEU A O 1
ATOM 635 N N . PRO A 1 80 ? -11.510 -3.507 -3.753 1.00 91.81 80 PRO A N 1
ATOM 636 C CA . PRO A 1 80 ? -11.538 -2.639 -4.923 1.00 91.81 80 PRO A CA 1
ATOM 637 C C . PRO A 1 80 ? -11.305 -1.169 -4.530 1.00 91.81 80 PRO A C 1
ATOM 639 O O . PRO A 1 80 ? -11.395 -0.820 -3.348 1.00 91.81 80 PRO A O 1
ATOM 642 N N . PRO A 1 81 ? -11.035 -0.271 -5.498 1.00 91.62 81 PRO A N 1
ATOM 643 C CA . PRO A 1 81 ? -10.848 1.157 -5.243 1.00 91.62 81 PRO A CA 1
ATOM 644 C C . PRO A 1 81 ? -12.182 1.838 -4.884 1.00 91.62 81 PRO A C 1
ATOM 646 O O . PRO A 1 81 ? -12.752 2.620 -5.648 1.00 91.62 81 PRO A O 1
ATOM 649 N N . VAL A 1 82 ? -12.702 1.515 -3.703 1.00 95.19 82 VAL A N 1
ATOM 650 C CA . VAL A 1 82 ? -13.933 2.068 -3.148 1.00 95.19 82 VAL A CA 1
ATOM 651 C C . VAL A 1 82 ? -13.723 3.530 -2.774 1.00 95.19 82 VAL A C 1
ATOM 653 O O . VAL A 1 82 ? -12.634 3.951 -2.383 1.00 95.19 82 VAL A O 1
ATOM 656 N N . SER A 1 83 ? -14.774 4.331 -2.902 1.00 94.88 83 SER A N 1
ATOM 657 C CA . SER A 1 83 ? -14.724 5.765 -2.612 1.00 94.88 83 SER A CA 1
ATOM 658 C C . SER A 1 83 ? -15.794 6.123 -1.594 1.00 94.88 83 SER A C 1
ATOM 660 O O . SER A 1 83 ? -16.969 5.821 -1.801 1.00 94.88 83 SER A O 1
ATOM 662 N N . ARG A 1 84 ? -15.373 6.791 -0.520 1.00 96.62 84 ARG A N 1
ATOM 663 C CA . ARG A 1 84 ? -16.265 7.373 0.489 1.00 96.62 84 ARG A CA 1
ATOM 664 C C . ARG A 1 84 ? -16.866 8.685 -0.025 1.00 96.62 84 ARG A C 1
ATOM 666 O O . ARG A 1 84 ? -16.264 9.362 -0.861 1.00 96.62 84 ARG A O 1
ATOM 673 N N . THR A 1 85 ? -18.030 9.065 0.487 1.00 97.62 85 THR A N 1
ATOM 674 C CA . THR A 1 85 ? -18.567 10.430 0.355 1.00 97.62 85 THR A CA 1
ATOM 675 C C . THR A 1 85 ? -17.750 11.420 1.192 1.00 97.62 85 THR A C 1
ATOM 677 O O . THR A 1 85 ? -16.937 11.027 2.028 1.00 97.62 85 THR A O 1
ATOM 680 N N . THR A 1 86 ? -17.961 12.726 1.000 1.00 97.75 86 THR A N 1
ATOM 681 C CA . THR A 1 86 ? -17.283 13.753 1.809 1.00 97.75 86 THR A CA 1
ATOM 682 C C . THR A 1 86 ? -17.625 13.629 3.295 1.00 97.75 86 THR A C 1
ATOM 684 O O . THR A 1 86 ? -16.728 13.743 4.129 1.00 97.75 86 THR A O 1
ATOM 687 N N . GLN A 1 87 ? -18.894 13.365 3.636 1.00 97.56 87 GLN A N 1
ATOM 688 C CA . GLN A 1 87 ? -19.308 13.176 5.030 1.00 97.56 87 GLN A CA 1
ATOM 689 C C . GLN A 1 87 ? -18.673 11.917 5.632 1.00 97.56 87 GLN A C 1
ATOM 691 O O . GLN A 1 87 ? -18.052 11.998 6.689 1.00 97.56 87 GLN A O 1
ATOM 696 N N . GLU A 1 88 ? -18.759 10.787 4.923 1.00 97.94 88 GLU A N 1
ATOM 697 C CA . GLU A 1 88 ? -18.146 9.516 5.332 1.00 97.94 88 GLU A CA 1
ATOM 698 C C . GLU A 1 88 ? -16.633 9.656 5.539 1.00 97.94 88 GLU A C 1
ATOM 700 O O . GLU A 1 88 ? -16.096 9.135 6.508 1.00 97.94 88 GLU A O 1
ATOM 705 N N . ALA A 1 89 ? -15.930 10.368 4.652 1.00 97.50 89 ALA A N 1
ATOM 706 C CA . ALA A 1 89 ? -14.489 10.576 4.771 1.00 97.50 89 ALA A CA 1
ATOM 707 C C . ALA A 1 89 ? -14.120 11.396 6.017 1.00 97.50 89 ALA A C 1
ATOM 709 O O . ALA A 1 89 ? -13.157 11.059 6.705 1.00 97.50 89 ALA A O 1
ATOM 710 N N . SER A 1 90 ? -14.890 12.445 6.325 1.00 97.62 90 SER A N 1
ATOM 711 C CA . SER A 1 90 ? -14.672 13.261 7.523 1.00 97.62 90 SER A CA 1
ATOM 712 C C . SER A 1 90 ? -14.938 12.473 8.806 1.00 97.62 90 SER A C 1
ATOM 714 O O . SER A 1 90 ? -14.154 12.559 9.748 1.00 97.62 90 SER A O 1
ATOM 716 N N . GLU A 1 91 ? -16.030 11.706 8.846 1.00 97.56 91 GLU A N 1
ATOM 717 C CA . GLU A 1 91 ? -16.385 10.867 9.995 1.00 97.56 91 GLU A CA 1
ATOM 718 C C . GLU A 1 91 ? -15.355 9.749 10.197 1.00 97.56 91 GLU A C 1
ATOM 720 O O . GLU A 1 91 ? -14.826 9.581 11.295 1.00 97.56 91 GLU A O 1
ATOM 725 N N . TYR A 1 92 ? -15.000 9.045 9.117 1.00 97.88 92 TYR A N 1
ATOM 726 C CA . TYR A 1 92 ? -13.967 8.014 9.124 1.00 97.88 92 TYR A CA 1
ATOM 727 C C . TYR A 1 92 ? -12.656 8.558 9.689 1.00 97.88 92 TYR A C 1
ATOM 729 O O . TYR A 1 92 ? -12.072 7.935 10.568 1.00 97.88 92 TYR A O 1
ATOM 737 N N . GLN A 1 93 ? -12.195 9.722 9.220 1.00 96.31 93 GLN A N 1
ATOM 738 C CA . GLN A 1 93 ? -10.928 10.294 9.675 1.00 96.31 93 GLN A CA 1
ATOM 739 C C . GLN A 1 93 ? -10.956 10.667 11.163 1.00 96.31 93 GLN A C 1
ATOM 741 O O . GLN A 1 93 ? -9.948 10.489 11.844 1.00 96.31 93 GLN A O 1
ATOM 746 N N . GLY A 1 94 ? -12.096 11.156 11.662 1.00 95.81 94 GLY A N 1
ATOM 747 C CA . GLY A 1 94 ? -12.270 11.502 13.074 1.00 95.81 94 GLY A CA 1
ATOM 748 C C . GLY A 1 94 ? -12.257 10.294 14.014 1.00 95.81 94 GLY A C 1
ATOM 749 O O . GLY A 1 94 ? -11.843 10.431 15.157 1.00 95.81 94 GLY A O 1
ATOM 750 N N . LEU A 1 95 ? -12.675 9.117 13.538 1.00 96.12 95 LEU A N 1
ATOM 751 C CA . LEU A 1 95 ? -12.692 7.881 14.329 1.00 96.12 95 LEU A CA 1
ATOM 752 C C . LEU A 1 95 ? -11.408 7.059 14.153 1.00 96.12 95 LEU A C 1
ATOM 754 O O . LEU A 1 95 ? -10.823 6.567 15.113 1.00 96.12 95 LEU A O 1
ATOM 758 N N . TYR A 1 96 ? -10.963 6.890 12.909 1.00 97.56 96 TYR A N 1
ATOM 759 C CA . TYR A 1 96 ? -9.937 5.913 12.561 1.00 97.56 96 TYR A CA 1
ATOM 760 C C . TYR A 1 96 ? -8.524 6.330 12.971 1.00 97.56 96 TYR A C 1
ATOM 762 O O . TYR A 1 96 ? -7.699 5.456 13.217 1.00 97.56 96 TYR A O 1
ATOM 770 N N . ALA A 1 97 ? -8.225 7.630 13.065 1.00 97.12 97 ALA A N 1
ATOM 771 C CA . ALA A 1 97 ? -6.878 8.100 13.402 1.00 97.12 97 ALA A CA 1
ATOM 772 C C . ALA A 1 97 ? -6.407 7.591 14.780 1.00 97.12 97 ALA A C 1
ATOM 774 O O . ALA A 1 97 ? -5.311 7.033 14.903 1.00 97.12 97 ALA A O 1
ATOM 775 N N . ASP A 1 98 ? -7.264 7.710 15.796 1.00 96.31 98 ASP A N 1
ATOM 776 C CA . ASP A 1 98 ? -6.958 7.246 17.152 1.00 96.31 98 ASP A CA 1
ATOM 777 C C . ASP A 1 98 ? -6.961 5.714 17.225 1.00 96.31 98 ASP A C 1
ATOM 779 O O . ASP A 1 98 ? -6.083 5.118 17.849 1.00 96.31 98 ASP A O 1
ATOM 783 N N . ILE A 1 99 ? -7.896 5.060 16.525 1.00 98.38 99 ILE A N 1
ATOM 784 C CA . ILE A 1 99 ? -7.951 3.594 16.427 1.00 98.38 99 ILE A CA 1
ATOM 785 C C . ILE A 1 99 ? -6.658 3.042 15.828 1.00 98.38 99 ILE A C 1
ATOM 787 O O . ILE A 1 99 ? -6.067 2.116 16.379 1.00 98.38 99 ILE A O 1
ATOM 791 N N . GLN A 1 100 ? -6.197 3.615 14.716 1.00 98.12 100 GLN A N 1
ATOM 792 C CA . GLN A 1 100 ? -4.968 3.197 14.054 1.00 98.12 100 GLN A CA 1
ATOM 793 C C . GLN A 1 100 ? -3.764 3.339 14.989 1.00 98.12 100 GLN A C 1
ATOM 795 O O . GLN A 1 100 ? -2.934 2.432 15.045 1.00 98.12 100 GLN A O 1
ATOM 800 N N . THR A 1 101 ? -3.689 4.444 15.732 1.00 97.88 101 THR A N 1
ATOM 801 C CA . THR A 1 101 ? -2.621 4.679 16.712 1.00 97.88 101 THR A CA 1
ATOM 802 C C . THR A 1 101 ? -2.633 3.596 17.790 1.00 97.88 101 THR A C 1
ATOM 804 O O . THR A 1 101 ? -1.621 2.930 17.997 1.00 97.88 101 THR A O 1
ATOM 807 N N . TYR A 1 102 ? -3.795 3.325 18.389 1.00 97.88 102 TYR A N 1
ATOM 808 C CA . TYR A 1 102 ? -3.941 2.282 19.407 1.00 97.88 102 TYR A CA 1
ATOM 809 C C . TYR A 1 102 ? -3.564 0.884 18.885 1.00 97.88 102 TYR A C 1
ATOM 811 O O . TYR A 1 102 ? -2.849 0.135 19.551 1.00 97.88 102 TYR A O 1
ATOM 819 N N . VAL A 1 103 ? -3.983 0.531 17.663 1.00 98.00 103 VAL A N 1
ATOM 820 C CA . VAL A 1 103 ? -3.597 -0.738 17.024 1.00 98.00 103 VAL A CA 1
ATOM 821 C C . VAL A 1 103 ? -2.079 -0.826 16.863 1.00 98.00 103 VAL A C 1
ATOM 823 O O . VAL A 1 103 ? -1.495 -1.858 17.190 1.00 98.00 103 VAL A O 1
ATOM 826 N N . GLN A 1 104 ? -1.423 0.234 16.385 1.00 97.69 104 GLN A N 1
ATOM 827 C CA . GLN A 1 104 ? 0.031 0.255 16.194 1.00 97.69 104 GLN A CA 1
ATOM 828 C C . GLN A 1 104 ? 0.787 0.108 17.520 1.00 97.69 104 GLN A C 1
ATOM 830 O O . GLN A 1 104 ? 1.722 -0.692 17.604 1.00 97.69 104 GLN A O 1
ATOM 835 N N . GLU A 1 105 ? 0.348 0.822 18.557 1.00 96.81 105 GLU A N 1
ATOM 836 C CA . GLU A 1 105 ? 0.934 0.765 19.899 1.00 96.81 105 GLU A CA 1
ATOM 837 C C . GLU A 1 105 ? 0.812 -0.620 20.534 1.00 96.81 105 GLU A C 1
ATOM 839 O O . GLU A 1 105 ? 1.750 -1.062 21.192 1.00 96.81 105 GLU A O 1
ATOM 844 N N . MET A 1 106 ? -0.301 -1.326 20.310 1.00 98.00 106 MET A N 1
ATOM 845 C CA . MET A 1 106 ? -0.536 -2.660 20.875 1.00 98.00 106 MET A CA 1
ATOM 846 C C . MET A 1 106 ? 0.077 -3.791 20.042 1.00 98.00 106 MET A C 1
ATOM 848 O O . MET A 1 106 ? 0.473 -4.820 20.592 1.00 98.00 106 MET A O 1
ATOM 852 N N . THR A 1 107 ? 0.216 -3.605 18.726 1.00 97.75 107 THR A N 1
ATOM 853 C CA . THR A 1 107 ? 0.775 -4.623 17.821 1.00 97.75 107 THR A CA 1
ATOM 854 C C . THR A 1 107 ? 2.210 -4.991 18.202 1.00 97.75 107 THR A C 1
ATOM 856 O O . THR A 1 107 ? 2.544 -6.174 18.278 1.00 97.75 107 THR A O 1
ATOM 859 N N . VAL A 1 108 ? 3.066 -3.999 18.472 1.00 96.12 108 VAL A N 1
ATOM 860 C CA . VAL A 1 108 ? 4.484 -4.247 18.783 1.00 96.12 108 VAL A CA 1
ATOM 861 C C . VAL A 1 108 ? 4.654 -5.058 20.082 1.00 96.12 108 VAL A C 1
ATOM 863 O O . VAL A 1 108 ? 5.332 -6.086 20.036 1.00 96.12 108 VAL A O 1
ATOM 866 N N . PRO A 1 109 ? 4.020 -4.699 21.216 1.00 97.31 109 PRO A N 1
ATOM 867 C CA . PRO A 1 109 ? 4.044 -5.499 22.439 1.00 97.31 109 PRO A CA 1
ATOM 868 C C . PRO A 1 109 ? 3.507 -6.923 22.291 1.00 97.31 109 PRO A C 1
ATOM 870 O O . PRO A 1 109 ? 4.080 -7.834 22.889 1.00 97.31 109 PRO A O 1
ATOM 873 N N . PHE A 1 110 ? 2.446 -7.137 21.500 1.00 98.25 110 PHE A N 1
ATOM 874 C CA . PHE A 1 110 ? 1.941 -8.488 21.228 1.00 98.25 110 PHE A CA 1
ATOM 875 C C . PHE A 1 110 ? 2.975 -9.334 20.476 1.00 98.25 110 PHE A C 1
ATOM 877 O O . PHE A 1 110 ? 3.228 -10.471 20.863 1.00 98.25 110 PHE A O 1
ATOM 884 N N . ILE A 1 111 ? 3.629 -8.773 19.451 1.00 97.38 111 ILE A N 1
ATOM 885 C CA . ILE A 1 111 ? 4.694 -9.466 18.701 1.00 97.38 111 ILE A CA 1
ATOM 886 C C . ILE A 1 111 ? 5.897 -9.761 19.603 1.00 97.38 111 ILE A C 1
ATOM 888 O O . ILE A 1 111 ? 6.471 -10.846 19.546 1.00 97.38 111 ILE A O 1
ATOM 892 N N . MET A 1 112 ? 6.283 -8.798 20.441 1.00 97.44 112 MET A N 1
ATOM 893 C CA . MET A 1 112 ? 7.412 -8.944 21.361 1.00 97.44 112 MET A CA 1
ATOM 894 C C . MET A 1 112 ? 7.106 -9.850 22.562 1.00 97.44 112 MET A C 1
ATOM 896 O O . MET A 1 112 ? 8.024 -10.195 23.305 1.00 97.44 112 MET A O 1
ATOM 900 N N . GLY A 1 113 ? 5.838 -10.204 22.788 1.00 96.31 113 GLY A N 1
ATOM 901 C CA . GLY A 1 113 ? 5.395 -10.982 23.944 1.00 96.31 113 GLY A CA 1
ATOM 902 C C . GLY A 1 113 ? 5.449 -10.223 25.274 1.00 96.31 113 GLY A C 1
ATOM 903 O O . GLY A 1 113 ? 5.280 -10.829 26.329 1.00 96.31 113 GLY A O 1
ATOM 904 N N . THR A 1 114 ? 5.672 -8.904 25.258 1.00 97.38 114 THR A N 1
ATOM 905 C CA . THR A 1 114 ? 5.598 -8.069 26.471 1.00 97.38 114 THR A CA 1
ATOM 906 C C . THR A 1 114 ? 4.154 -7.805 26.892 1.00 97.38 114 THR A C 1
ATOM 908 O O . THR A 1 114 ? 3.904 -7.428 28.034 1.00 97.38 114 THR A O 1
ATOM 911 N N . THR A 1 115 ? 3.198 -8.049 25.991 1.00 96.69 115 THR A N 1
ATOM 912 C CA . THR A 1 115 ? 1.773 -8.205 26.297 1.00 96.69 115 THR A CA 1
ATOM 913 C C . THR A 1 115 ? 1.336 -9.618 25.912 1.00 96.69 115 THR A C 1
ATOM 915 O O . THR A 1 115 ? 1.566 -10.040 24.780 1.00 96.69 115 THR A O 1
ATOM 918 N N . SER A 1 116 ? 0.716 -10.355 26.844 1.00 97.50 116 SER A N 1
ATOM 919 C CA . SER A 1 116 ? 0.182 -11.699 26.563 1.00 97.50 116 SER A CA 1
ATOM 920 C C . SER A 1 116 ? -0.991 -11.625 25.587 1.00 97.50 116 SER A C 1
ATOM 922 O O . SER A 1 116 ? -1.854 -10.764 25.739 1.00 97.50 116 SER A O 1
ATOM 924 N N . LEU A 1 117 ? -1.080 -12.570 24.647 1.00 96.81 117 LEU A N 1
ATOM 925 C CA . LEU A 1 117 ? -2.247 -12.724 23.771 1.00 96.81 117 LEU A CA 1
ATO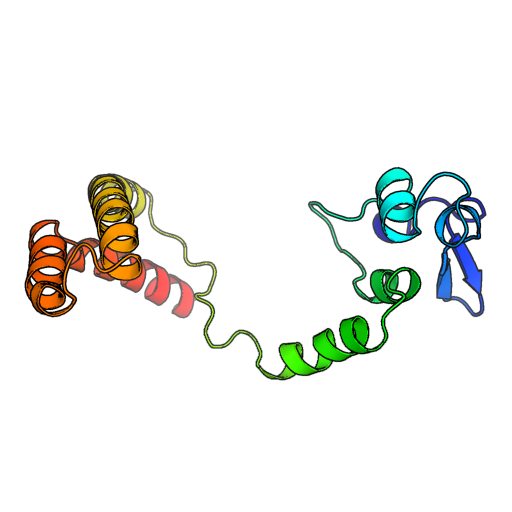M 926 C C . LEU A 1 117 ? -3.521 -13.130 24.528 1.00 96.81 117 LEU A C 1
ATOM 928 O O . LEU A 1 117 ? -4.612 -12.949 23.998 1.00 96.81 117 LEU A O 1
ATOM 932 N N . ASP A 1 118 ? -3.418 -13.570 25.784 1.00 97.81 118 ASP A N 1
ATOM 933 C CA . ASP A 1 118 ? -4.593 -13.784 26.643 1.00 97.81 118 ASP A CA 1
ATOM 934 C C . ASP A 1 118 ? -5.392 -12.485 26.873 1.00 97.81 118 ASP A C 1
ATOM 936 O O . ASP A 1 118 ? -6.555 -12.528 27.267 1.00 97.81 118 ASP A O 1
ATOM 940 N N . THR A 1 119 ? -4.787 -11.312 26.633 1.00 96.44 119 THR A N 1
ATOM 941 C CA . THR A 1 119 ? -5.458 -10.005 26.740 1.00 96.44 119 THR A CA 1
ATOM 942 C C . THR A 1 119 ? -6.065 -9.522 25.419 1.00 96.44 119 THR A C 1
ATOM 944 O O . THR A 1 119 ? -6.606 -8.415 25.365 1.00 96.44 119 THR A O 1
ATOM 947 N N . PHE A 1 120 ? -6.016 -10.326 24.351 1.00 97.00 120 PHE A N 1
ATOM 948 C CA . PHE A 1 120 ? -6.480 -9.926 23.019 1.00 97.00 120 PHE A CA 1
ATOM 949 C C . PHE A 1 120 ? -7.974 -9.559 22.988 1.00 97.00 120 PHE A C 1
ATOM 951 O O . PHE A 1 120 ? -8.360 -8.594 22.328 1.00 97.00 120 PHE A O 1
ATOM 958 N N . ASP A 1 121 ? -8.809 -10.238 23.776 1.00 98.25 121 ASP A N 1
ATOM 959 C CA . ASP A 1 121 ? -10.234 -9.898 23.908 1.00 98.25 121 ASP A CA 1
ATOM 960 C C . ASP A 1 121 ? -10.446 -8.507 24.531 1.00 98.25 121 ASP A C 1
ATOM 962 O O . ASP A 1 121 ? -11.357 -7.772 24.157 1.00 98.25 121 ASP A O 1
ATOM 966 N N . ALA A 1 122 ? -9.575 -8.086 25.453 1.00 97.88 122 ALA A N 1
ATOM 967 C CA . ALA A 1 122 ? -9.638 -6.737 26.015 1.00 97.88 122 ALA A CA 1
ATOM 968 C C . ALA A 1 122 ? -9.214 -5.675 24.987 1.00 97.88 122 ALA A C 1
ATOM 970 O O . ALA A 1 122 ? -9.796 -4.590 24.949 1.00 97.88 122 ALA A O 1
ATOM 971 N N . PHE A 1 123 ? -8.232 -5.996 24.139 1.00 98.06 123 PHE A N 1
ATOM 972 C CA . PHE A 1 123 ? -7.827 -5.155 23.013 1.00 98.06 123 PHE A CA 1
ATOM 973 C C . PHE A 1 123 ? -8.972 -4.973 22.004 1.00 98.06 123 PHE A C 1
ATOM 975 O O . PHE A 1 123 ? -9.288 -3.841 21.642 1.00 98.06 123 PHE A O 1
ATOM 982 N N . THR A 1 124 ? -9.654 -6.050 21.604 1.00 97.88 124 THR A N 1
ATOM 983 C CA . THR A 1 124 ? -10.800 -5.961 20.680 1.00 97.88 124 THR A CA 1
ATOM 984 C C . THR A 1 124 ? -11.976 -5.200 21.295 1.00 97.88 124 THR A C 1
ATOM 986 O O . THR A 1 124 ? -12.507 -4.291 20.658 1.00 97.88 124 THR A O 1
ATOM 989 N N . ALA A 1 125 ? -12.308 -5.452 22.565 1.00 98.50 125 ALA A N 1
ATOM 990 C CA . ALA A 1 125 ? -13.329 -4.690 23.287 1.00 98.50 125 ALA A CA 1
ATOM 991 C C . ALA A 1 125 ? -12.987 -3.192 23.393 1.00 98.50 125 ALA A C 1
ATOM 993 O O . ALA A 1 125 ? -13.877 -2.339 23.426 1.00 98.50 125 ALA A O 1
ATOM 994 N N . GLN A 1 126 ? -11.700 -2.840 23.449 1.00 98.38 126 GLN A N 1
ATOM 995 C CA . GLN A 1 126 ? -11.276 -1.445 23.402 1.00 98.38 126 GLN A CA 1
ATOM 996 C C . GLN A 1 126 ? -11.506 -0.831 22.014 1.00 98.38 126 GLN A C 1
ATOM 998 O O . GLN A 1 126 ? -12.012 0.288 21.941 1.00 98.38 126 GLN A O 1
ATOM 1003 N N . LEU A 1 127 ? -11.229 -1.553 20.923 1.00 98.38 127 LEU A N 1
ATOM 1004 C CA . LEU A 1 127 ? -11.544 -1.090 19.563 1.00 98.38 127 LEU A CA 1
ATOM 1005 C C . LEU A 1 127 ? -13.050 -0.844 19.377 1.00 98.38 127 LEU A C 1
ATOM 1007 O O . LEU A 1 127 ? -13.446 0.156 18.775 1.00 98.38 127 LEU A O 1
ATOM 1011 N N . GLU A 1 128 ? -13.897 -1.714 19.932 1.00 98.06 128 GLU A N 1
ATOM 1012 C CA . GLU A 1 128 ? -15.356 -1.535 19.932 1.00 98.06 128 GLU A CA 1
ATOM 1013 C C . GLU A 1 128 ? -15.775 -0.252 20.656 1.00 98.06 128 GLU A C 1
ATOM 1015 O O . GLU A 1 128 ? -16.561 0.527 20.117 1.00 98.06 128 GLU A O 1
ATOM 1020 N N . LYS A 1 129 ? -15.195 0.030 21.832 1.00 98.25 129 LYS A N 1
ATOM 1021 C CA . LYS A 1 129 ? -15.427 1.291 22.566 1.00 98.25 129 LYS A CA 1
ATOM 1022 C C . LYS A 1 129 ? -14.953 2.520 21.796 1.00 98.25 129 LYS A C 1
ATOM 1024 O O . LYS A 1 129 ? -15.545 3.586 21.935 1.00 98.25 129 LYS A O 1
ATOM 1029 N N . MET A 1 130 ? -13.909 2.373 20.983 1.00 98.06 130 MET A N 1
ATOM 1030 C CA . MET A 1 130 ? -13.428 3.411 20.067 1.00 98.06 130 MET A CA 1
ATOM 1031 C C . MET A 1 130 ? -14.283 3.525 18.794 1.00 98.06 130 MET A C 1
ATOM 1033 O O . MET A 1 130 ? -13.973 4.325 17.919 1.00 98.06 130 MET A O 1
ATOM 1037 N N . ASN A 1 131 ? -15.383 2.771 18.703 1.00 97.81 131 ASN A N 1
ATOM 1038 C CA . ASN A 1 131 ? -16.353 2.806 17.615 1.00 97.81 131 ASN A CA 1
ATOM 1039 C C . ASN A 1 131 ? -15.813 2.297 16.263 1.00 97.81 131 ASN A C 1
ATOM 1041 O O . ASN A 1 131 ? -16.212 2.773 15.197 1.00 97.81 131 ASN A O 1
ATOM 1045 N N . ILE A 1 132 ? -14.942 1.278 16.287 1.00 98.44 132 ILE A N 1
ATOM 1046 C CA . ILE A 1 132 ? -14.460 0.599 15.067 1.00 98.44 132 ILE A CA 1
ATOM 1047 C C . ILE A 1 132 ? -15.603 0.032 14.213 1.00 98.44 132 ILE A C 1
ATOM 1049 O O . ILE A 1 132 ? -15.494 -0.004 12.990 1.00 98.44 132 ILE A O 1
ATOM 1053 N N . ALA A 1 133 ? -16.729 -0.341 14.829 1.00 98.31 133 ALA A N 1
ATOM 1054 C CA . ALA A 1 133 ? -17.909 -0.822 14.114 1.00 98.31 133 ALA A CA 1
ATOM 1055 C C . ALA A 1 133 ? -18.422 0.209 13.094 1.00 98.31 133 ALA A C 1
ATOM 1057 O O . ALA A 1 133 ? -18.715 -0.146 11.953 1.00 98.31 133 ALA A O 1
ATOM 1058 N N . ARG A 1 134 ? -18.443 1.498 13.461 1.00 98.25 134 ARG A N 1
ATOM 1059 C CA . ARG A 1 134 ? -18.866 2.569 12.552 1.00 98.25 134 ARG A CA 1
ATOM 1060 C C . ARG A 1 134 ? -17.881 2.782 11.403 1.00 98.25 134 ARG A C 1
ATOM 1062 O O . ARG A 1 134 ? -18.290 3.016 10.271 1.00 98.25 134 ARG A O 1
ATOM 1069 N N . VAL A 1 135 ? -16.582 2.659 11.669 1.00 98.00 135 VAL A N 1
ATOM 1070 C CA . VAL A 1 135 ? -15.538 2.723 10.632 1.00 98.00 135 VAL A CA 1
ATOM 1071 C C . VAL A 1 135 ? -15.723 1.601 9.603 1.00 98.00 135 VAL A C 1
ATOM 1073 O O . VAL A 1 135 ? -15.640 1.853 8.398 1.00 98.00 135 VAL A O 1
ATOM 1076 N N . VAL A 1 136 ? -16.013 0.380 10.067 1.00 97.94 136 VAL A N 1
ATOM 1077 C CA . VAL A 1 136 ? -16.297 -0.779 9.204 1.00 97.94 136 VAL A CA 1
ATOM 1078 C C . VAL A 1 136 ? -17.572 -0.561 8.390 1.00 97.94 136 VAL A C 1
ATOM 1080 O O . VAL A 1 136 ? -17.570 -0.826 7.191 1.00 97.94 136 VAL A O 1
ATOM 1083 N N . GLU A 1 137 ? -18.632 -0.025 8.994 1.00 98.38 137 GLU A N 1
ATOM 1084 C CA . GLU A 1 137 ? -19.881 0.303 8.293 1.00 98.38 137 GLU A CA 1
ATOM 1085 C C . GLU A 1 137 ? -19.650 1.311 7.156 1.00 98.38 137 GLU A C 1
ATOM 1087 O O . GLU A 1 137 ? -20.039 1.054 6.019 1.00 98.38 137 GLU A O 1
ATOM 1092 N N . ILE A 1 138 ? -18.915 2.401 7.414 1.00 98.25 138 ILE A N 1
ATOM 1093 C CA . ILE A 1 138 ? -18.544 3.386 6.382 1.00 98.25 138 ILE A CA 1
ATOM 1094 C C . ILE A 1 138 ? -17.775 2.718 5.231 1.00 98.25 138 ILE A C 1
ATOM 1096 O O . ILE A 1 138 ? -17.988 3.026 4.055 1.00 98.25 138 ILE A O 1
ATOM 1100 N N . GLN A 1 139 ? -16.859 1.801 5.555 1.00 97.12 139 GLN A N 1
ATOM 1101 C CA . GLN A 1 139 ? -16.100 1.055 4.554 1.00 97.12 139 GLN A CA 1
ATOM 1102 C C . GLN A 1 139 ? -17.007 0.146 3.714 1.00 97.12 139 GLN A C 1
ATOM 1104 O O . GLN A 1 139 ? -16.841 0.070 2.492 1.00 97.12 139 GLN A O 1
ATOM 1109 N N . GLN A 1 140 ? -17.967 -0.516 4.362 1.00 98.00 140 GLN A N 1
ATOM 1110 C CA . GLN A 1 140 ? -18.937 -1.394 3.721 1.00 98.00 140 GLN A CA 1
ATOM 1111 C C . GLN A 1 140 ? -19.883 -0.612 2.803 1.00 98.00 140 GLN A C 1
ATOM 1113 O O . GLN A 1 140 ? -20.142 -1.055 1.686 1.00 98.00 140 GLN A O 1
ATOM 1118 N N . ASP A 1 141 ? -20.338 0.573 3.207 1.00 98.12 141 ASP A N 1
ATOM 1119 C CA . ASP A 1 141 ? -21.175 1.445 2.377 1.00 98.12 141 ASP A CA 1
ATOM 1120 C C . ASP A 1 141 ? -20.437 1.913 1.118 1.00 98.12 141 ASP A C 1
ATOM 1122 O O . ASP A 1 141 ? -20.985 1.869 0.011 1.00 98.12 141 ASP A O 1
ATOM 1126 N N . ALA A 1 142 ? -19.164 2.299 1.254 1.00 97.69 142 ALA A N 1
ATOM 1127 C CA . ALA A 1 142 ? -18.315 2.651 0.117 1.00 97.69 142 ALA A CA 1
ATOM 1128 C C . ALA 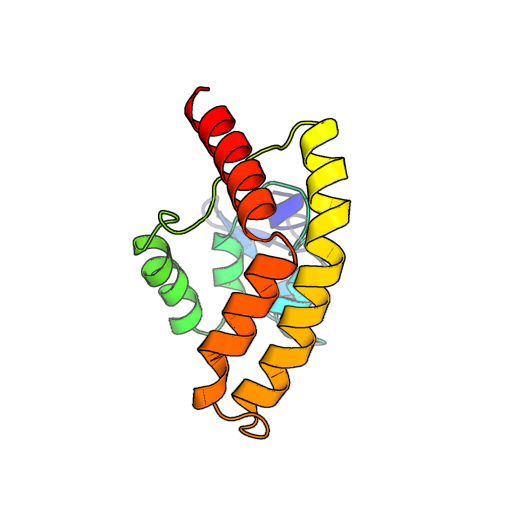A 1 142 ? -18.128 1.466 -0.848 1.00 97.69 142 ALA A C 1
ATOM 1130 O O . ALA A 1 142 ? -18.137 1.653 -2.070 1.00 97.69 142 ALA A O 1
ATOM 1131 N N . TYR A 1 143 ? -17.996 0.250 -0.314 1.00 97.00 143 TYR A N 1
ATOM 1132 C CA . TYR A 1 143 ? -17.931 -0.975 -1.108 1.00 97.00 143 TYR A CA 1
ATOM 1133 C C . TYR A 1 143 ? -19.249 -1.281 -1.820 1.00 97.00 143 TYR A C 1
ATOM 1135 O O . TYR A 1 143 ? -19.255 -1.479 -3.033 1.00 97.00 143 TYR A O 1
ATOM 1143 N N . ASN A 1 144 ? -20.377 -1.234 -1.115 1.00 97.50 144 ASN A N 1
ATOM 1144 C CA . ASN A 1 144 ? -21.701 -1.453 -1.700 1.00 97.50 144 ASN A CA 1
ATOM 1145 C C . ASN A 1 144 ? -21.972 -0.456 -2.837 1.00 97.50 144 ASN A C 1
ATOM 1147 O O . ASN A 1 144 ? -22.468 -0.830 -3.899 1.00 97.50 144 ASN A O 1
ATOM 1151 N N . ARG A 1 145 ? -21.573 0.808 -2.651 1.00 97.00 145 ARG A N 1
ATOM 1152 C CA . ARG A 1 145 ? -21.666 1.858 -3.674 1.00 97.00 145 ARG A CA 1
ATOM 1153 C C . ARG A 1 145 ? -20.789 1.576 -4.892 1.00 97.00 145 ARG A C 1
ATOM 1155 O O . ARG A 1 145 ? -21.179 1.939 -5.995 1.00 97.00 145 ARG A O 1
ATOM 1162 N N . TYR A 1 146 ? -19.613 0.980 -4.703 1.00 96.38 146 TYR A N 1
ATOM 1163 C CA . TYR A 1 146 ? -18.755 0.539 -5.803 1.00 96.38 146 TYR A CA 1
ATOM 1164 C C . TYR A 1 146 ? -19.391 -0.629 -6.567 1.00 96.38 146 TYR A C 1
ATOM 1166 O O . TYR A 1 146 ? -19.447 -0.576 -7.788 1.00 96.38 146 TYR A O 1
ATOM 1174 N N . MET A 1 147 ? -19.928 -1.627 -5.857 1.00 95.44 147 MET A N 1
ATOM 1175 C CA . MET A 1 147 ? -20.547 -2.818 -6.454 1.00 95.44 147 MET A CA 1
ATOM 1176 C C . MET A 1 147 ? -21.870 -2.542 -7.179 1.00 95.44 147 MET A C 1
ATOM 1178 O O . MET A 1 147 ? -22.286 -3.341 -8.009 1.00 95.44 147 MET A O 1
ATOM 1182 N N . ALA A 1 148 ? -22.544 -1.436 -6.859 1.00 95.81 148 ALA A N 1
ATOM 1183 C CA . ALA A 1 148 ? -23.774 -1.009 -7.524 1.00 95.81 148 ALA A CA 1
ATOM 1184 C C . ALA A 1 148 ? -23.541 -0.207 -8.823 1.00 95.81 14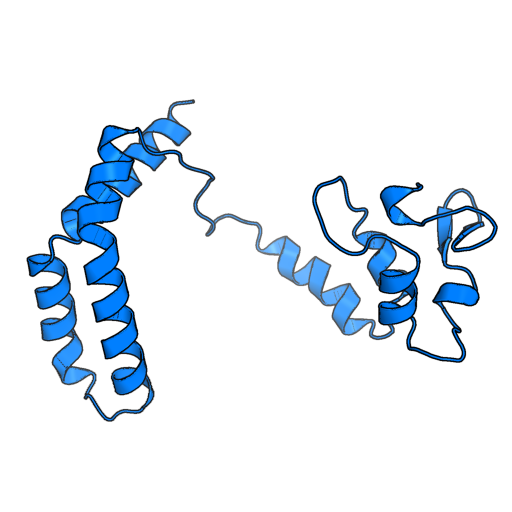8 ALA A C 1
ATOM 1186 O O . ALA A 1 148 ? -24.514 0.259 -9.419 1.00 95.81 148 ALA A O 1
ATOM 1187 N N . ARG A 1 149 ? -22.282 0.013 -9.222 1.00 88.69 149 ARG A N 1
ATOM 1188 C CA . ARG A 1 149 ? -21.907 0.657 -10.492 1.00 88.69 149 ARG A CA 1
ATOM 1189 C C . ARG A 1 149 ? -21.780 -0.376 -11.600 1.00 88.69 149 ARG A C 1
ATOM 1191 O O . ARG A 1 149 ? -22.165 -0.020 -12.734 1.00 88.69 149 ARG A O 1
#

Sequence (149 aa):
MLNNYGVEGMTYDLVNDAPIFSDLIMNNPDMNSTDAMRLYVRRNGSGWIDYTRQWQTNANPASTQSYYVWDEDGTGMTLPPVSRTTQEASEYQGLYADIQTYVQEMTVPFIMGTTSLDTFDAFTAQLEKMNIARVVEIQQDAYNRYMAR

Organism: NCBI:t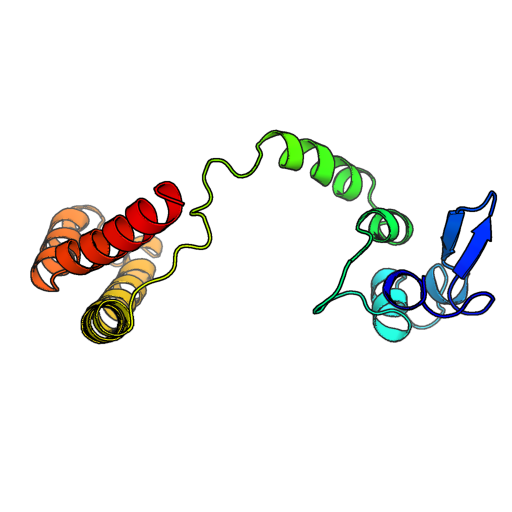xid1076179

Radius of gyration: 23.82 Å; chains: 1; bounding box: 55×32×61 Å